Protein 3MZY (pdb70)

InterPro domains:
  IPR000943 RNA polymerase sigma-70 [PS00715] (46-59)
  IPR007627 RNA polymerase sigma-70 region 2 [PF04542] (24-89)
  IPR013325 RNA polymerase sigma factor, region 2 [SSF88946] (3-89)
  IPR014284 RNA polymerase sigma-70-like domain [TIGR02937] (17-191)
  IPR016032 Signal transduction response regulator, C-terminal effector [SSF46894] (142-192)
  IPR016371 RNA polymerase sigma-H factor [PIRSF002939] (5-202)
  IPR036388 Winged helix-like DNA-binding domain superfamily [G3DSA:1.10.10.10] (109-193)

Nearest PDB structures (foldseek):
  3mzy-assembly1_A  TM=1.008E+00  e=1.468E-15  Fusobacterium nucleatum subsp. nucleatum ATCC 25586
  7lq4-assembly1_A  TM=4.754E-01  e=2.556E-01  Rubrobacter radiotolerans
  1sc5-assembly1_A  TM=5.980E-01  e=1.840E+00  Aquifex aeolicus
  1k05-assembly1_A  TM=2.158E-01  e=5.509E+00  Homo sapiens

B-factor: mean 66.72, std 22.56, range [38.03, 173.96]

Secondary structure (DSSP, 8-state):
-TTHHHHHHHHHHHHHH--TTTS-HHHHHHHHHHH--HHHHHHHH---HHHHHHHHHHHHHHHHHHHS-HHHHHHHHHHTTT--HHHHHHHHT--HHHHHHHHHHHHHHHHHHHHHHTS---

Foldseek 3Di:
DVLLLLLLLLQVCLLVPDDPPPDQSLVSSLVSLVVSVVVVVVVVVVCVVVVVSVVVSVVLVVCCVPDPDPLLVLLSVVSSVNAGLVRSCVVVVHDSVVSSVSSVVSSVSVVVVVVVVVPDPD

Structure (mmCIF, N/CA/C/O backbone):
data_3MZY
#
_entry.id   3MZY
#
_cell.length_a   71.761
_cell.length_b   71.761
_cell.length_c   153.623
_cell.angle_alpha   90.000
_cell.angle_beta   90.000
_cell.angle_gamma   120.000
#
_symmetry.space_group_name_H-M   'P 65 2 2'
#
loop_
_entity.id
_entity.type
_entity.pdbx_descr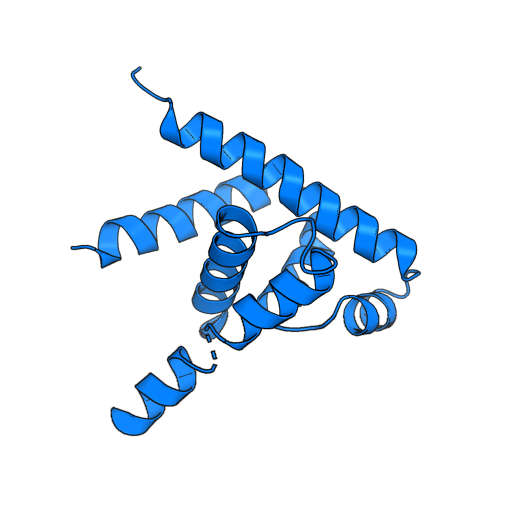iption
1 polymer 'RNA polymerase sigma-H factor'
2 water water
#
loop_
_atom_site.group_PDB
_atom_site.id
_atom_site.type_symbol
_atom_site.label_atom_id
_atom_site.label_alt_id
_atom_site.label_comp_id
_atom_site.label_asym_id
_atom_site.label_entity_id
_atom_site.label_seq_id
_atom_site.pdbx_PDB_ins_code
_atom_site.Cartn_x
_atom_site.Cartn_y
_atom_site.Cartn_z
_atom_site.occupancy
_atom_site.B_iso_or_equiv
_atom_site.auth_seq_id
_atom_site.auth_comp_id
_atom_site.auth_asym_id
_atom_site.auth_atom_id
_atom_site.pdbx_PDB_model_num
ATOM 1 N N . GLU A 1 5 ? -3.390 49.809 13.344 1.00 144.35 45 GLU A N 1
ATOM 2 C CA . GLU A 1 5 ? -3.520 51.088 14.104 1.00 148.40 45 GLU A CA 1
ATOM 3 C C . GLU A 1 5 ? -2.917 50.990 15.513 1.00 133.19 45 GLU A C 1
ATOM 4 O O . GLU A 1 5 ? -2.010 51.753 15.863 1.00 125.98 45 GLU A O 1
ATOM 6 N N . ASP A 1 6 ? -3.418 50.031 16.295 1.00 130.67 46 ASP A N 1
ATOM 7 C CA . ASP A 1 6 ? -3.145 49.925 17.736 1.00 123.90 46 ASP A CA 1
ATOM 8 C C . ASP A 1 6 ? -1.666 49.701 18.033 1.00 106.86 46 ASP A C 1
ATOM 9 O O . ASP A 1 6 ? -1.005 50.559 18.646 1.00 106.96 46 ASP A O 1
ATOM 14 N N . LEU A 1 7 ? -1.164 48.551 17.578 1.00 96.48 47 LEU A N 1
ATOM 15 C CA . LEU A 1 7 ? 0.227 48.146 17.767 1.00 84.87 47 LEU A CA 1
ATOM 16 C C . LEU A 1 7 ? 1.205 48.998 16.970 1.00 81.62 47 LEU A C 1
ATOM 17 O O . LEU A 1 7 ? 2.419 48.880 17.149 1.00 76.00 47 LEU A O 1
ATOM 22 N N . VAL A 1 8 ? 0.678 49.843 16.088 1.00 88.00 48 VAL A N 1
ATOM 23 C CA . VAL A 1 8 ? 1.501 50.705 15.233 1.00 86.27 48 VAL A CA 1
ATOM 24 C C . VAL A 1 8 ? 2.398 51.632 16.057 1.00 82.51 48 VAL A C 1
ATOM 25 O O . VAL A 1 8 ? 3.574 51.791 15.747 1.00 76.25 48 VAL A O 1
ATOM 29 N N . GLN A 1 9 ? 1.850 52.226 17.111 1.00 89.94 49 GLN A N 1
ATOM 30 C CA . GLN A 1 9 ? 2.658 53.036 18.015 1.00 92.20 49 GLN A CA 1
ATOM 31 C C . GLN A 1 9 ? 3.847 52.241 18.557 1.00 84.34 49 GLN A C 1
ATOM 32 O O . GLN A 1 9 ? 4.983 52.712 18.552 1.00 83.02 49 GLN A O 1
ATOM 38 N N . GLU A 1 10 ? 3.579 51.013 18.976 1.00 82.02 50 GLU A N 1
ATOM 39 C CA . GLU A 1 10 ? 4.598 50.155 19.564 1.00 80.29 50 GLU A CA 1
ATOM 40 C C . GLU A 1 10 ? 5.709 49.815 18.572 1.00 74.63 50 GLU A C 1
A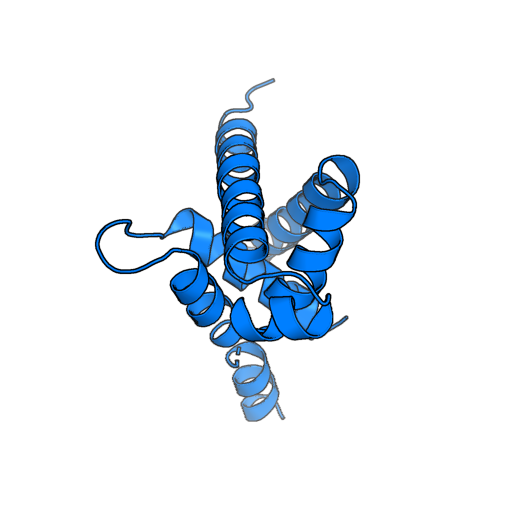TOM 41 O O . GLU A 1 10 ? 6.886 49.898 18.911 1.00 77.34 50 GLU A O 1
ATOM 47 N N . GLY A 1 11 ? 5.305 49.462 17.349 1.00 51.50 51 GLY A N 1
ATOM 48 C CA . GLY A 1 11 ? 6.199 49.251 16.201 1.00 51.35 51 GLY A CA 1
ATOM 49 C C . GLY A 1 11 ? 7.191 50.379 16.002 1.00 52.38 51 GLY A C 1
ATOM 50 O O . GLY A 1 11 ? 8.411 50.153 15.984 1.00 52.20 51 GLY A O 1
ATOM 51 N N . ILE A 1 12 ? 6.655 51.597 15.898 1.00 52.88 52 ILE A N 1
ATOM 52 C CA . ILE A 1 12 ? 7.439 52.799 15.777 1.00 54.46 52 ILE A CA 1
ATOM 53 C C . ILE A 1 12 ? 8.409 52.953 16.934 1.00 56.53 52 ILE A C 1
ATOM 54 O O . ILE A 1 12 ? 9.584 53.259 16.714 1.00 57.15 52 ILE A O 1
ATOM 59 N N . LEU A 1 13 ? 7.923 52.764 18.160 1.00 57.96 53 LEU A N 1
ATOM 60 C CA . LEU A 1 13 ? 8.785 52.876 19.333 1.00 60.80 53 LEU A CA 1
ATOM 61 C C . LEU A 1 13 ? 9.945 51.884 19.173 1.00 61.62 53 LEU A C 1
ATOM 62 O O . LEU A 1 13 ? 11.120 52.270 19.291 1.00 62.45 53 LEU A O 1
ATOM 67 N N . GLY A 1 14 ? 9.590 50.618 18.899 1.00 61.24 54 GLY A N 1
ATOM 68 C CA . GLY A 1 14 ? 10.549 49.539 18.635 1.00 62.15 54 GLY A CA 1
ATOM 69 C C . GLY A 1 14 ? 11.617 49.970 17.646 1.00 62.70 54 GLY A C 1
ATOM 70 O O . GLY A 1 14 ? 12.803 49.754 17.890 1.00 64.50 54 GLY A O 1
ATOM 71 N N . LEU A 1 15 ? 11.198 50.614 16.557 1.00 61.14 55 LEU A N 1
ATOM 72 C CA . LEU A 1 15 ? 12.106 51.048 15.518 1.00 60.98 55 LEU A CA 1
ATOM 73 C C . LEU A 1 15 ? 13.043 52.159 15.996 1.00 63.03 55 LEU A C 1
ATOM 74 O O . LEU A 1 15 ? 14.247 52.113 15.729 1.00 63.87 55 LEU A O 1
ATOM 79 N N . LEU A 1 16 ? 12.474 53.165 16.668 1.00 63.75 56 LEU A N 1
ATOM 80 C CA . LEU A 1 16 ? 13.221 54.264 17.254 1.00 64.90 56 LEU A CA 1
ATOM 81 C C . LEU A 1 16 ? 14.269 53.766 18.244 1.00 65.68 56 LEU A C 1
ATOM 82 O O . LEU A 1 16 ? 15.357 54.341 18.357 1.00 66.73 56 LEU A O 1
ATOM 87 N N . LYS A 1 17 ? 13.914 52.705 18.963 1.00 65.06 57 LYS A N 1
ATOM 88 C CA . LYS A 1 17 ? 14.829 52.017 19.871 1.00 66.27 57 LYS A CA 1
ATOM 89 C C . LYS A 1 17 ? 15.920 51.330 19.070 1.00 65.64 57 LYS A C 1
ATOM 90 O O . LYS A 1 17 ? 17.100 51.463 19.386 1.00 66.98 57 LYS A O 1
ATOM 96 N N . ALA A 1 18 ? 15.512 50.602 18.029 1.00 63.47 58 ALA A N 1
ATOM 97 C CA . ALA A 1 18 ? 16.445 49.956 17.118 1.00 62.64 58 ALA A CA 1
ATOM 98 C C . ALA A 1 18 ? 17.526 50.937 16.668 1.00 62.97 58 ALA A C 1
ATOM 99 O O . ALA A 1 18 ? 18.716 50.646 16.767 1.00 63.46 58 ALA A O 1
ATOM 101 N N . ILE A 1 19 ? 17.083 52.102 16.198 1.00 62.49 59 ILE A N 1
ATOM 102 C CA . ILE A 1 19 ? 17.947 53.133 15.657 1.00 63.26 59 ILE A CA 1
ATOM 103 C C . ILE A 1 19 ? 18.887 53.720 16.719 1.00 66.02 59 ILE A C 1
ATOM 104 O O . ILE A 1 19 ? 20.069 53.921 16.452 1.00 66.80 59 ILE A O 1
ATOM 109 N N . LYS A 1 20 ? 18.349 53.992 17.908 1.00 73.09 60 LYS A N 1
ATOM 110 C CA . LYS A 1 20 ? 19.103 54.627 18.980 1.00 77.57 60 LYS A CA 1
ATOM 111 C C . LYS A 1 20 ? 20.165 53.702 19.572 1.00 80.28 60 LYS A C 1
ATOM 112 O O . LYS A 1 20 ? 21.199 54.171 20.053 1.00 84.46 60 LYS A O 1
ATOM 114 N N . PHE A 1 21 ? 19.916 52.392 19.515 1.00 79.04 61 PHE A N 1
ATOM 115 C CA . PHE A 1 21 ? 20.738 51.412 20.242 1.00 82.53 61 PHE A CA 1
ATOM 116 C C . PHE A 1 21 ? 21.581 50.454 19.386 1.00 81.41 61 PHE A C 1
ATOM 117 O O . PHE A 1 21 ? 22.269 49.590 19.925 1.00 84.48 61 PHE A O 1
ATOM 125 N N . TYR A 1 22 ? 21.551 50.629 18.067 1.00 78.33 62 TYR A N 1
ATOM 126 C CA . TYR A 1 22 ? 22.202 49.700 17.140 1.00 78.56 62 TYR A CA 1
ATOM 127 C C . TYR A 1 22 ? 23.731 49.577 17.283 1.00 83.74 62 TYR A C 1
ATOM 128 O O . TYR A 1 22 ? 24.475 50.570 17.248 1.00 86.02 62 TYR A O 1
ATOM 137 N N . ASP A 1 23 ? 24.166 48.330 17.453 1.00 86.25 63 ASP A N 1
ATOM 138 C CA . ASP A 1 23 ? 25.569 47.962 17.484 1.00 92.23 63 ASP A CA 1
ATOM 139 C C . ASP A 1 23 ? 25.900 47.402 16.108 1.00 92.69 63 ASP A C 1
ATOM 140 O O . ASP A 1 23 ? 25.386 46.342 15.723 1.00 91.33 63 ASP A O 1
ATOM 145 N N . GLU A 1 24 ? 26.747 48.123 15.372 1.00 95.77 64 GLU A N 1
ATOM 146 C CA . GLU A 1 24 ? 27.102 47.764 13.995 1.00 97.63 64 GLU A CA 1
ATOM 147 C C . GLU A 1 24 ? 27.746 46.379 13.913 1.00 102.24 64 GLU A C 1
ATOM 148 O O . GLU A 1 24 ? 27.541 45.644 12.942 1.00 102.73 64 GLU A O 1
ATOM 150 N N . THR A 1 25 ? 28.510 46.032 14.947 1.00 106.33 65 THR A N 1
ATOM 151 C CA . THR A 1 25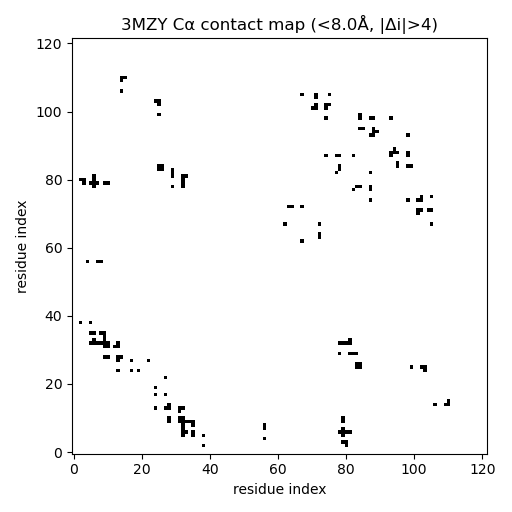 ? 29.270 44.784 14.974 1.00 112.14 65 THR A CA 1
ATOM 152 C C . THR A 1 25 ? 28.443 43.556 15.385 1.00 109.17 65 THR A C 1
ATOM 153 O O . THR A 1 25 ? 28.826 42.421 15.082 1.00 113.41 65 THR A O 1
ATOM 157 N N . LYS A 1 26 ? 27.317 43.782 16.061 1.00 102.77 66 LYS A N 1
ATOM 158 C CA . LYS A 1 26 ? 26.519 42.681 16.608 1.00 100.98 66 LYS A CA 1
ATOM 159 C C . LYS A 1 26 ? 25.643 41.956 15.568 1.00 98.34 66 LYS A C 1
ATOM 160 O O . LYS A 1 26 ? 25.422 40.749 15.684 1.00 100.30 66 LYS A O 1
ATOM 162 N N . SER A 1 27 ? 25.157 42.684 14.561 1.00 94.90 67 SER A N 1
ATOM 163 C CA . SER A 1 27 ? 24.342 42.103 13.474 1.00 93.89 67 SER A CA 1
ATOM 164 C C . SER A 1 27 ? 23.972 43.150 12.420 1.00 91.37 67 SER A C 1
ATOM 165 O O . SER A 1 27 ? 24.324 44.323 12.551 1.00 89.79 67 SER A O 1
ATOM 168 N N . SER A 1 28 ? 23.246 42.715 11.388 1.00 82.78 68 SER A N 1
ATOM 169 C CA . SER A 1 28 ? 22.695 43.616 10.380 1.00 80.33 68 SER A CA 1
ATOM 170 C C . SER A 1 28 ? 21.598 44.465 11.017 1.00 71.04 68 SER A C 1
ATOM 171 O O . SER A 1 28 ? 20.950 44.039 11.983 1.00 67.70 68 SER A O 1
ATOM 174 N N . PHE A 1 29 ? 21.381 45.661 10.486 1.00 69.19 69 PHE A N 1
ATOM 175 C CA . PHE A 1 29 ? 20.402 46.527 11.096 1.00 62.92 69 PHE A CA 1
ATOM 176 C C . PHE A 1 29 ? 18.990 45.970 10.906 1.00 59.65 69 PHE A C 1
ATOM 177 O O . PHE A 1 29 ? 18.179 46.005 11.829 1.00 55.90 69 PHE A O 1
ATOM 185 N N . SER A 1 30 ? 18.722 45.439 9.716 1.00 62.42 70 SER A N 1
ATOM 186 C CA . SER A 1 30 ? 17.427 44.835 9.386 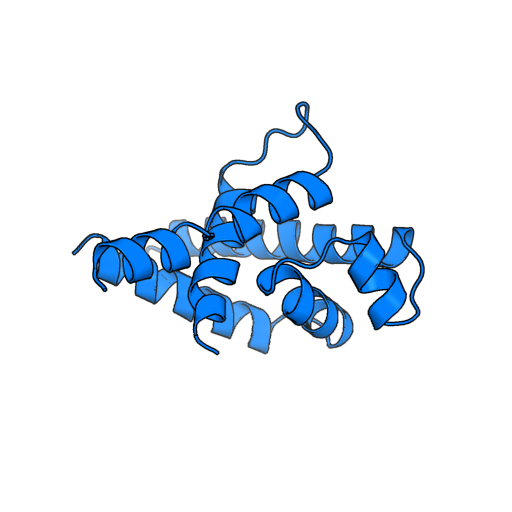1.00 60.46 70 SER A CA 1
ATOM 187 C C . SER A 1 30 ? 16.964 43.840 10.440 1.00 59.35 70 SER A C 1
ATOM 188 O O . SER A 1 30 ? 15.812 43.891 10.872 1.00 56.91 70 SER A O 1
ATOM 191 N N . SER A 1 31 ? 17.853 42.950 10.869 1.00 63.19 71 SER A N 1
ATOM 192 C CA . SER A 1 31 ? 17.462 41.971 11.879 1.00 64.90 71 SER A CA 1
ATOM 193 C C . SER A 1 31 ? 17.372 42.585 13.275 1.00 62.50 71 SER A C 1
ATOM 194 O O . SER A 1 31 ? 16.578 42.150 14.103 1.00 63.55 71 SER A O 1
ATOM 197 N N . PHE A 1 32 ? 18.160 43.621 13.538 1.00 61.83 72 PHE A N 1
ATOM 198 C CA . PHE A 1 32 ? 18.069 44.270 14.846 1.00 60.82 72 PHE A CA 1
ATOM 199 C C . PHE A 1 32 ? 16.736 45.007 14.960 1.00 58.21 72 PHE A C 1
ATOM 200 O O . PHE A 1 32 ? 16.069 44.952 15.997 1.00 60.47 72 PHE A O 1
ATOM 208 N N . ALA A 1 33 ? 16.338 45.656 13.880 1.00 55.51 73 ALA A N 1
ATOM 209 C CA . ALA A 1 33 ? 15.073 46.367 13.849 1.00 55.18 73 ALA A CA 1
ATOM 210 C C . ALA A 1 33 ? 13.906 45.407 14.059 1.00 55.62 73 ALA A C 1
ATOM 211 O O . ALA A 1 33 ? 12.996 45.680 14.854 1.00 57.86 73 ALA A O 1
ATOM 213 N N . PHE A 1 34 ? 13.974 44.264 13.374 1.00 56.00 74 PHE A N 1
ATOM 214 C CA . PHE A 1 34 ? 12.938 43.232 13.414 1.00 53.67 74 PHE A CA 1
ATOM 215 C C . PHE A 1 34 ? 12.786 42.731 14.853 1.00 53.82 74 PHE A C 1
ATOM 216 O O . PHE A 1 34 ? 11.672 42.644 15.382 1.00 52.27 74 PHE A O 1
ATOM 224 N N . LEU A 1 35 ? 13.914 42.449 15.493 1.00 56.75 75 LEU A N 1
ATOM 225 C CA . LEU A 1 35 ? 13.936 42.115 16.918 1.00 58.67 75 LEU A CA 1
ATOM 226 C C . LEU A 1 35 ? 13.263 43.158 17.840 1.00 55.57 75 LEU A C 1
ATOM 227 O O . LEU A 1 35 ? 12.297 42.825 18.544 1.00 55.52 75 LEU A O 1
ATOM 232 N N . CYS A 1 36 ? 13.760 44.406 17.815 1.00 53.71 76 CYS A N 1
ATOM 233 C CA . CYS A 1 36 ? 13.215 45.480 18.661 1.00 51.64 76 CYS A CA 1
ATOM 234 C C . CYS A 1 36 ? 11.747 45.713 18.406 1.00 49.69 76 CYS A C 1
ATOM 235 O O . CYS A 1 36 ? 10.972 45.899 19.351 1.00 50.56 76 CYS A O 1
ATOM 238 N N . ILE A 1 37 ? 11.365 45.682 17.135 1.00 48.26 77 ILE A N 1
ATOM 239 C CA . ILE A 1 37 ? 9.992 45.961 16.763 1.00 47.39 77 ILE A CA 1
ATOM 240 C C . ILE A 1 37 ? 9.024 44.894 17.269 1.00 48.43 77 ILE A C 1
ATOM 241 O O . ILE A 1 37 ? 7.948 45.218 17.777 1.00 49.61 77 ILE A O 1
ATOM 246 N N . ARG A 1 38 ? 9.421 43.629 17.198 1.00 49.70 78 ARG A N 1
ATOM 247 C CA . ARG A 1 38 ? 8.533 42.592 17.708 1.00 52.31 78 ARG A CA 1
ATOM 248 C C . ARG A 1 38 ? 8.556 42.510 19.229 1.00 55.50 78 ARG A C 1
ATOM 249 O O . ARG A 1 38 ? 7.557 42.142 19.830 1.00 58.23 78 ARG A O 1
ATOM 257 N N . ARG A 1 39 ? 9.670 42.892 19.855 1.00 56.39 79 ARG A N 1
ATOM 258 C CA . ARG A 1 39 ? 9.713 42.918 21.331 1.00 60.37 79 ARG A CA 1
ATOM 259 C C . ARG A 1 39 ? 8.700 43.950 21.827 1.00 60.48 79 ARG A C 1
ATOM 260 O O . ARG A 1 39 ? 7.907 43.648 22.715 1.00 64.68 79 ARG A O 1
ATOM 262 N N . GLU A 1 40 ? 8.693 45.135 21.214 1.00 62.09 80 GLU A N 1
ATOM 263 C CA . GLU A 1 40 ? 7.721 46.171 21.564 1.00 61.28 80 GLU A CA 1
ATOM 264 C C . GLU A 1 40 ? 6.279 45.761 21.332 1.00 58.24 80 GLU A C 1
ATOM 265 O O . GLU A 1 40 ? 5.417 46.057 22.141 1.00 59.66 80 GLU A O 1
ATOM 279 N N . ILE A 1 42 ? 5.091 42.652 21.308 1.00 56.73 82 ILE A N 1
ATOM 280 C CA . ILE A 1 42 ? 4.815 41.603 22.283 1.00 57.29 82 ILE A CA 1
ATOM 281 C C . ILE A 1 42 ? 4.678 42.113 23.723 1.00 59.21 82 ILE A C 1
ATOM 282 O O . ILE A 1 42 ? 3.742 41.718 24.435 1.00 59.84 82 ILE A O 1
ATOM 287 N N . SER A 1 43 ? 5.600 42.996 24.131 1.00 61.96 83 SER A N 1
ATOM 288 C CA . SER A 1 43 ? 5.459 43.782 25.365 1.00 67.15 83 SER A CA 1
ATOM 289 C C . SER A 1 43 ? 4.052 44.362 25.554 1.00 67.63 83 SER A C 1
ATOM 290 O O . SER A 1 43 ? 3.489 44.296 26.645 1.00 73.16 83 SER A O 1
ATOM 293 N N . ALA A 1 44 ? 3.496 44.943 24.496 1.00 64.32 84 ALA A N 1
ATOM 294 C CA . ALA A 1 44 ? 2.218 45.643 24.603 1.00 67.62 84 ALA A CA 1
ATOM 295 C C . ALA A 1 44 ? 1.059 44.664 24.610 1.00 67.26 84 ALA A C 1
ATOM 296 O O . ALA A 1 44 ? -0.018 44.967 25.144 1.00 73.18 84 ALA A O 1
ATOM 298 N N . ILE A 1 45 ? 1.273 43.487 24.026 1.00 62.34 85 ILE A N 1
ATOM 299 C CA . ILE A 1 45 ? 0.273 42.434 24.124 1.00 62.97 85 ILE A CA 1
ATOM 300 C C . ILE A 1 45 ? 0.349 41.752 25.504 1.00 65.34 85 ILE A C 1
ATOM 301 O O . ILE A 1 45 ? -0.683 41.508 26.113 1.00 69.28 85 ILE A O 1
ATOM 306 N N . ARG A 1 46 ? 1.564 41.469 25.987 1.00 64.80 86 ARG A N 1
ATOM 307 C CA . ARG A 1 46 ? 1.761 40.880 27.320 1.00 69.81 86 ARG A CA 1
ATOM 308 C C . ARG A 1 46 ? 1.158 41.794 28.377 1.00 77.67 86 ARG A C 1
ATOM 309 O O . ARG A 1 46 ? 0.388 41.331 29.208 1.00 83.07 86 ARG A O 1
ATOM 317 N N . LYS A 1 47 ? 1.481 43.090 28.319 1.00 80.19 87 LYS A N 1
ATOM 318 C CA . LYS A 1 47 ? 0.912 44.076 29.254 1.00 90.74 87 LYS A CA 1
ATOM 319 C C . LYS A 1 47 ? -0.617 44.063 29.208 1.00 93.45 87 LYS A C 1
ATOM 320 O O . LYS A 1 47 ? -1.261 43.928 30.242 1.00 103.51 87 LYS A O 1
ATOM 322 N N . ALA A 1 48 ? -1.190 44.169 28.012 1.00 104.40 88 ALA A N 1
ATOM 323 C CA . ALA A 1 48 ? -2.642 44.123 27.851 1.00 106.09 88 ALA A CA 1
ATOM 324 C C . ALA A 1 48 ? -3.233 42.765 28.249 1.00 108.57 88 ALA A C 1
ATOM 325 O O . ALA A 1 48 ? -4.449 42.636 28.404 1.00 111.12 88 ALA A O 1
ATOM 327 N N . ASN A 1 49 ? -2.365 41.765 28.418 1.00 109.51 89 ASN A N 1
ATOM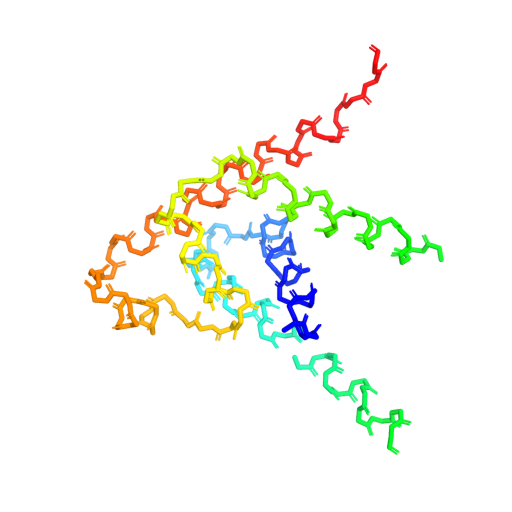 328 C CA . ASN A 1 49 ? -2.780 40.415 28.834 1.00 113.51 89 ASN A CA 1
ATOM 329 C C . ASN A 1 49 ? -2.828 40.177 30.343 1.00 115.04 89 ASN A C 1
ATOM 330 O O . ASN A 1 49 ? -3.729 39.490 30.831 1.00 119.00 89 ASN A O 1
ATOM 335 N N . THR A 1 50 ? -1.855 40.721 31.072 1.00 113.36 90 THR A N 1
ATOM 336 C CA . THR A 1 50 ? -1.884 40.684 32.536 1.00 115.98 90 THR A CA 1
ATOM 337 C C . THR A 1 50 ? -2.902 41.704 33.074 1.00 114.16 90 THR A C 1
ATOM 338 O O . THR A 1 50 ? -3.508 41.482 34.125 1.00 118.22 90 THR A O 1
ATOM 342 N N . GLN A 1 51 ? -3.092 42.803 32.336 1.00 109.90 91 GLN A N 1
ATOM 343 C CA . GLN A 1 51 ? -4.127 43.798 32.641 1.00 110.18 91 GLN A CA 1
ATOM 344 C C . GLN A 1 51 ? -5.550 43.273 32.371 1.00 114.93 91 GLN A C 1
ATOM 345 O O . GLN A 1 51 ? -6.515 43.776 32.942 1.00 118.45 91 GLN A O 1
ATOM 347 N N . LYS A 1 52 ? -5.671 42.268 31.500 1.00 116.31 92 LYS A N 1
ATOM 348 C CA . LYS A 1 52 ? -6.956 41.602 31.240 1.00 121.78 92 LYS A CA 1
ATOM 349 C C . LYS A 1 52 ? -6.978 40.168 31.775 1.00 126.06 92 LYS A C 1
ATOM 350 O O . LYS A 1 52 ? -7.349 39.923 32.923 1.00 130.11 92 LYS A O 1
ATOM 352 N N . GLU A 1 90 ? 4.846 60.854 33.164 1.00 120.00 130 GLU A N 1
ATOM 353 C CA . GLU A 1 90 ? 5.436 62.007 32.492 1.00 126.75 130 GLU A CA 1
ATOM 354 C C . GLU A 1 90 ? 6.581 61.607 31.558 1.00 127.06 130 GLU A C 1
ATOM 355 O O . GLU A 1 90 ? 6.986 62.384 30.685 1.00 133.98 130 GLU A O 1
ATOM 361 N N . GLU A 1 91 ? 7.096 60.393 31.752 1.00 121.38 131 GLU A N 1
ATOM 362 C CA . GLU A 1 91 ? 8.050 59.788 30.828 1.00 122.64 131 GLU A CA 1
ATOM 363 C C . GLU A 1 91 ? 7.321 59.393 29.545 1.00 123.91 131 GLU A C 1
ATOM 364 O O . GLU A 1 91 ? 7.942 59.215 28.499 1.00 128.05 131 GLU A O 1
ATOM 366 N N . ALA A 1 92 ? 5.996 59.284 29.646 1.00 121.74 132 ALA A N 1
ATOM 367 C CA . ALA A 1 92 ? 5.133 58.846 28.549 1.00 123.47 132 ALA A CA 1
ATOM 368 C C . ALA A 1 92 ? 4.770 59.960 27.570 1.00 133.03 132 ALA A C 1
ATOM 369 O O . ALA A 1 92 ? 4.562 59.696 26.385 1.00 137.52 132 ALA A O 1
ATOM 371 N N . TYR A 1 93 ? 4.678 61.192 28.070 1.00 69.79 133 TYR A N 1
ATOM 372 C CA . TYR A 1 93 ? 4.390 62.363 27.224 1.00 67.47 133 TYR A CA 1
ATOM 373 C C . TYR A 1 93 ? 5.545 62.680 26.290 1.00 64.74 133 TYR A C 1
ATOM 374 O O . TYR A 1 93 ? 5.325 63.015 25.125 1.00 63.91 133 TYR A O 1
ATOM 383 N N . LEU A 1 94 ? 6.772 62.568 26.798 1.00 66.69 134 LEU A N 1
ATOM 384 C CA . LEU A 1 94 ? 7.954 62.746 25.955 1.00 68.21 134 LEU A CA 1
ATOM 385 C C . LEU A 1 94 ? 8.031 61.659 24.878 1.00 66.21 134 LEU A C 1
ATOM 386 O O . LEU A 1 94 ? 8.377 61.946 23.724 1.00 65.59 134 LEU A O 1
ATOM 391 N N . LEU A 1 95 ? 7.700 60.424 25.262 1.00 67.77 135 LEU A N 1
ATOM 392 C CA . LEU A 1 95 ? 7.678 59.301 24.327 1.00 69.24 135 LEU A CA 1
ATOM 393 C C . LEU A 1 95 ? 6.564 59.423 23.301 1.00 64.56 135 LEU A C 1
ATOM 394 O O . LEU A 1 95 ? 6.839 59.376 22.106 1.00 64.32 135 LEU A O 1
ATOM 399 N N . LYS A 1 96 ? 5.322 59.590 23.753 1.00 63.95 136 LYS A N 1
ATOM 400 C CA . LYS A 1 96 ? 4.202 59.777 22.824 1.00 65.22 136 LYS A CA 1
ATOM 401 C C . LYS A 1 96 ? 4.521 60.868 21.791 1.00 63.25 136 LYS A C 1
ATOM 402 O O . LYS A 1 96 ? 4.264 60.696 20.602 1.00 66.36 136 LYS A O 1
ATOM 404 N N . GLU A 1 97 ? 5.109 61.973 22.240 1.00 61.26 137 GLU A N 1
ATOM 405 C CA . GLU A 1 97 ? 5.455 63.070 21.336 1.00 63.69 137 GLU A CA 1
ATOM 406 C C . GLU A 1 97 ? 6.541 62.693 20.329 1.00 62.74 137 GLU A C 1
ATOM 407 O O . GLU A 1 97 ? 6.456 63.064 19.156 1.00 66.56 137 GLU A O 1
ATOM 413 N N . GLU A 1 98 ? 7.562 61.977 20.789 1.00 58.95 138 GLU A N 1
ATOM 414 C CA . GLU A 1 98 ? 8.621 61.507 19.905 1.00 60.94 138 GLU A CA 1
ATOM 415 C C . GLU A 1 98 ? 8.075 60.558 18.830 1.00 57.36 138 GLU A C 1
ATOM 416 O O . GLU A 1 98 ? 8.469 60.643 17.660 1.00 57.43 138 GLU A O 1
ATOM 422 N N . ILE A 1 99 ? 7.138 59.695 19.220 1.00 56.49 139 ILE A N 1
ATOM 423 C CA . ILE A 1 99 ? 6.478 58.817 18.280 1.00 57.45 139 ILE A CA 1
ATOM 424 C C . ILE A 1 99 ? 5.692 59.633 17.252 1.00 56.37 139 ILE A C 1
ATOM 425 O O . ILE A 1 99 ? 5.736 59.337 16.037 1.00 58.09 139 ILE A O 1
ATOM 430 N N . GLU A 1 100 ? 4.992 60.655 17.727 1.00 55.90 140 GLU A N 1
ATOM 431 C CA . GLU A 1 100 ? 4.209 61.502 16.855 1.00 57.66 140 GLU A CA 1
ATOM 432 C C . GLU A 1 100 ? 5.102 62.329 15.923 1.00 55.94 140 GLU A C 1
ATOM 433 O O . GLU A 1 100 ? 4.833 62.408 14.721 1.00 57.24 140 GLU A O 1
ATOM 439 N N . GLU A 1 101 ? 6.163 62.936 16.464 1.00 55.77 141 GLU A N 1
ATOM 440 C CA . GLU A 1 101 ? 7.118 63.676 15.633 1.00 58.09 141 GLU A CA 1
ATOM 441 C C . GLU A 1 101 ? 7.667 62.784 14.509 1.00 55.73 141 GLU A C 1
ATOM 442 O O . GLU A 1 101 ? 7.778 63.223 13.367 1.00 57.37 141 GLU A O 1
ATOM 448 N N . PHE A 1 102 ? 7.991 61.530 14.829 1.00 53.73 142 PHE A N 1
ATOM 449 C CA . PHE A 1 102 ? 8.476 60.606 13.814 1.00 54.59 142 PHE A CA 1
ATOM 450 C C . PHE A 1 102 ? 7.452 60.334 12.713 1.00 54.76 142 PHE A C 1
ATOM 451 O O . PHE A 1 102 ? 7.795 60.344 11.534 1.00 56.40 142 PHE A O 1
ATOM 459 N N . LYS A 1 103 ? 6.206 60.077 13.089 1.00 43.80 143 LYS A N 1
ATOM 460 C CA . LYS A 1 103 ? 5.168 59.823 12.096 1.00 48.12 143 LYS A CA 1
ATOM 461 C C . LYS A 1 103 ? 5.101 60.961 11.072 1.00 48.27 143 LYS A C 1
ATOM 462 O O . LYS A 1 103 ? 5.068 60.716 9.854 1.00 49.34 143 LYS A O 1
ATOM 468 N N . LYS A 1 104 ? 5.132 62.199 11.568 1.00 48.48 144 LYS A N 1
ATOM 469 C CA . LYS A 1 104 ? 5.122 63.383 10.710 1.00 49.41 144 LYS A CA 1
ATOM 470 C C . LYS A 1 104 ? 6.404 63.513 9.896 1.00 46.51 144 LYS A C 1
ATOM 471 O O . LYS A 1 104 ? 6.364 63.777 8.692 1.00 47.89 144 LYS A O 1
ATOM 473 N N . PHE A 1 105 ? 7.549 63.336 10.534 1.00 44.55 145 PHE A N 1
ATOM 474 C CA . PHE A 1 105 ? 8.798 63.411 9.801 1.00 43.16 145 PHE A CA 1
ATOM 475 C C . PHE A 1 105 ? 8.781 62.423 8.615 1.00 42.96 145 PHE A C 1
ATOM 476 O O . PHE A 1 105 ? 9.088 62.787 7.465 1.00 43.33 145 PHE A O 1
ATOM 484 N N . SER A 1 106 ? 8.398 61.181 8.896 1.00 43.14 146 SER A N 1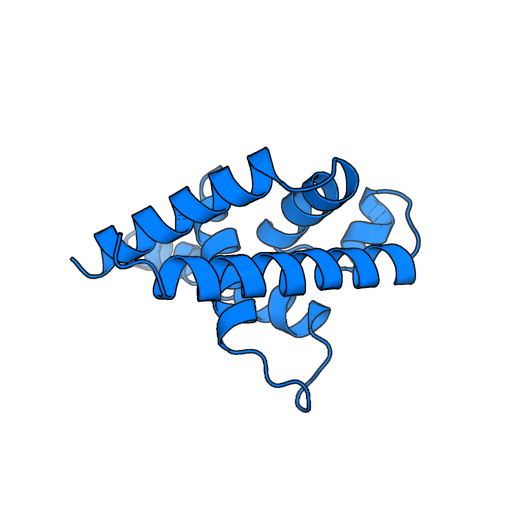
ATOM 485 C CA . SER A 1 106 ? 8.370 60.163 7.874 1.00 44.53 146 SER A CA 1
ATOM 486 C C . SER A 1 106 ? 7.322 60.464 6.785 1.00 46.51 146 SER A C 1
ATOM 487 O O . SER A 1 106 ? 7.640 60.404 5.587 1.00 47.17 146 SER A O 1
ATOM 490 N N . GLU A 1 107 ? 6.104 60.832 7.186 1.00 48.71 147 GLU A N 1
ATOM 491 C CA . GLU A 1 107 ? 5.068 61.196 6.213 1.00 52.96 147 GLU A CA 1
ATOM 492 C C . GLU A 1 107 ? 5.564 62.336 5.291 1.00 51.37 147 GLU A C 1
ATOM 493 O O . GLU A 1 107 ? 5.391 62.289 4.068 1.00 53.18 147 GLU A O 1
ATOM 499 N N . ASN A 1 108 ? 6.223 63.329 5.875 1.00 48.22 148 ASN A N 1
ATOM 500 C CA . ASN A 1 108 ? 6.676 64.469 5.097 1.00 48.22 148 ASN A CA 1
ATOM 501 C C . ASN A 1 108 ? 8.021 64.342 4.391 1.00 46.05 148 ASN A C 1
ATOM 502 O O . ASN A 1 108 ? 8.364 65.237 3.609 1.00 47.42 148 ASN A O 1
ATOM 507 N N . ASN A 1 109 ? 8.795 63.285 4.658 1.00 43.22 149 ASN A N 1
ATOM 508 C CA . ASN A 1 109 ? 10.148 63.211 4.064 1.00 42.78 149 ASN A CA 1
ATOM 509 C C . ASN A 1 109 ? 10.535 61.901 3.401 1.00 43.35 149 ASN A C 1
ATOM 510 O O . ASN A 1 109 ? 11.509 61.866 2.656 1.00 44.10 149 ASN A O 1
ATOM 515 N N . PHE A 1 110 ? 9.793 60.824 3.658 1.00 42.76 150 PHE A N 1
ATOM 516 C CA . PHE A 1 110 ? 10.107 59.584 2.970 1.00 41.75 150 PHE A CA 1
ATOM 517 C C . PHE A 1 110 ? 9.565 59.514 1.544 1.00 42.54 150 PHE A C 1
ATOM 518 O O . PHE A 1 110 ? 8.538 60.101 1.230 1.00 45.12 150 PHE A O 1
ATOM 526 N N . SER A 1 111 ? 10.268 58.792 0.681 1.00 42.15 151 SER A N 1
ATOM 527 C CA . SER A 1 111 ? 9.735 58.432 -0.622 1.00 43.93 151 SER A CA 1
ATOM 528 C C . SER A 1 111 ? 8.482 57.519 -0.457 1.00 44.10 151 SER A C 1
ATOM 529 O O . SER A 1 111 ? 8.191 57.011 0.638 1.00 42.01 151 SER A O 1
ATOM 532 N N . LYS A 1 112 ? 7.736 57.325 -1.535 1.00 47.50 152 LYS A N 1
ATOM 533 C CA . LYS A 1 112 ? 6.652 56.338 -1.538 1.00 49.88 152 LYS A CA 1
ATOM 534 C C . LYS A 1 112 ? 7.180 54.916 -1.200 1.00 47.56 152 LYS A C 1
ATOM 535 O O . LYS A 1 112 ? 6.581 54.201 -0.390 1.00 48.08 152 LYS A O 1
ATOM 541 N N . PHE A 1 113 ? 8.307 54.531 -1.805 1.00 46.70 153 PHE A N 1
ATOM 542 C CA . PHE A 1 113 ? 8.972 53.245 -1.526 1.00 45.52 153 PHE A CA 1
ATOM 543 C C . PHE A 1 113 ? 9.365 53.121 -0.043 1.00 43.30 153 PHE A C 1
ATOM 544 O O . PHE A 1 113 ? 9.036 52.132 0.614 1.00 44.65 153 PHE A O 1
ATOM 552 N N . GLU A 1 114 ? 10.044 54.133 0.479 1.00 41.96 154 GLU A N 1
ATOM 553 C CA . GLU A 1 114 ? 10.412 54.168 1.897 1.00 41.12 154 GLU A CA 1
ATOM 554 C C . GLU A 1 114 ? 9.194 54.045 2.821 1.00 41.72 154 GLU A C 1
ATOM 555 O O . GLU A 1 114 ? 9.243 53.328 3.828 1.00 43.52 154 GLU A O 1
ATOM 561 N N . LYS A 1 115 ? 8.097 54.709 2.462 1.00 40.89 155 LYS A N 1
ATOM 562 C CA . LYS A 1 115 ? 6.850 54.611 3.225 1.00 41.82 155 LYS A CA 1
ATOM 563 C C . LYS A 1 115 ? 6.224 53.212 3.157 1.00 42.74 155 LYS A C 1
ATOM 564 O O . LYS A 1 115 ? 5.659 52.725 4.151 1.00 43.02 155 LYS A O 1
ATOM 570 N N . GLU A 1 116 ? 6.301 52.587 1.984 1.00 44.72 156 GLU A N 1
ATOM 571 C CA . GLU A 1 116 ? 5.722 51.257 1.788 1.00 48.50 156 GLU A CA 1
ATOM 572 C C . GLU A 1 116 ? 6.467 50.256 2.667 1.00 47.07 156 GLU A C 1
ATOM 573 O O . GLU A 1 116 ? 5.848 49.415 3.302 1.00 48.99 156 GLU A O 1
ATOM 579 N N . VAL A 1 117 ? 7.793 50.381 2.704 1.00 44.85 157 VAL A N 1
ATOM 580 C CA . VAL A 1 117 ? 8.648 49.523 3.516 1.00 44.51 157 VAL A CA 1
ATOM 581 C C . VAL A 1 117 ? 8.404 49.748 5.012 1.00 42.61 157 VAL A C 1
ATOM 582 O O . VAL A 1 117 ? 8.243 48.797 5.784 1.00 44.60 157 VAL A O 1
ATOM 586 N N . LEU A 1 118 ? 8.367 51.014 5.411 1.00 40.98 158 LEU A N 1
ATOM 587 C CA . LEU A 1 118 ? 8.119 51.398 6.804 1.00 40.24 158 LEU A CA 1
ATOM 588 C C . LEU A 1 118 ? 6.833 50.769 7.319 1.00 42.11 158 LEU A C 1
ATOM 589 O O . LEU A 1 118 ? 6.820 50.180 8.399 1.00 43.58 158 LEU A O 1
ATOM 594 N N . THR A 1 119 ? 5.761 50.899 6.538 1.00 43.22 159 THR A N 1
ATOM 595 C CA . THR A 1 119 ? 4.465 50.313 6.865 1.00 46.77 159 THR A CA 1
ATOM 596 C C . THR A 1 119 ? 4.593 48.859 7.333 1.00 48.72 159 THR A C 1
ATOM 597 O O . THR A 1 119 ? 3.979 48.464 8.321 1.00 51.96 159 THR A O 1
ATOM 601 N N . TYR A 1 120 ? 5.382 48.055 6.637 1.00 45.23 160 TYR A N 1
ATOM 602 C CA . TYR A 1 120 ? 5.464 46.640 7.025 1.00 45.99 160 TYR A CA 1
ATOM 603 C C . TYR A 1 120 ? 6.486 46.379 8.093 1.00 45.07 160 TYR A C 1
ATOM 604 O O . TYR A 1 120 ? 6.312 45.457 8.889 1.00 46.02 160 TYR A O 1
ATOM 613 N N . LEU A 1 121 ? 7.518 47.220 8.114 1.00 44.24 161 LEU A N 1
ATOM 614 C CA . LEU A 1 121 ? 8.572 47.142 9.087 1.00 44.50 161 LEU A CA 1
ATOM 615 C C . LEU A 1 121 ? 8.021 47.333 10.489 1.00 45.09 161 LEU A C 1
ATOM 616 O O . LEU A 1 121 ? 8.293 46.515 11.383 1.00 46.02 161 LEU A O 1
ATOM 621 N N . ILE A 1 122 ? 7.223 48.389 10.675 1.00 44.62 162 ILE A N 1
ATOM 622 C CA . ILE A 1 122 ? 6.655 48.681 11.991 1.00 45.27 162 ILE A CA 1
ATOM 623 C C . ILE A 1 122 ? 5.553 47.721 12.407 1.00 45.36 162 ILE A C 1
ATOM 624 O O . ILE A 1 122 ? 5.139 47.725 13.565 1.00 46.85 162 ILE A O 1
ATOM 629 N N . ARG A 1 123 ? 5.092 46.886 11.483 1.00 45.07 163 ARG A N 1
ATOM 630 C CA . ARG A 1 123 ? 4.148 45.815 11.843 1.00 45.63 163 ARG A CA 1
ATOM 631 C C . ARG A 1 123 ? 4.863 44.459 12.041 1.00 45.34 163 ARG A C 1
ATOM 632 O O . ARG A 1 123 ? 4.217 43.406 12.079 1.00 45.20 163 ARG A O 1
ATOM 640 N N . GLY A 1 124 ? 6.197 44.490 12.127 1.00 44.98 164 GLY A N 1
ATOM 641 C CA . GLY A 1 124 ? 6.968 43.322 12.570 1.00 45.44 164 GLY A CA 1
ATOM 642 C C . GLY A 1 124 ? 7.243 42.274 11.506 1.00 47.11 164 GLY A C 1
ATOM 643 O O . GLY A 1 124 ? 7.462 41.083 11.820 1.00 48.07 164 GLY A O 1
ATOM 644 N N . TYR A 1 125 ? 7.228 42.713 10.246 1.00 42.69 165 TYR A N 1
ATOM 645 C CA . TYR A 1 125 ? 7.539 41.867 9.111 1.00 40.01 165 TYR A CA 1
ATOM 646 C C . TYR A 1 125 ? 9.032 41.948 8.840 1.00 41.79 165 TYR A C 1
ATOM 647 O O . TYR A 1 125 ? 9.625 43.020 8.963 1.00 43.82 165 TYR A O 1
ATOM 656 N N . SER A 1 126 ? 9.649 40.823 8.490 1.00 42.59 166 SER A N 1
ATOM 657 C CA . SER A 1 126 ? 11.092 40.801 8.262 1.00 45.56 166 SER A CA 1
ATOM 658 C C . SER A 1 126 ? 11.378 41.349 6.866 1.00 44.48 166 SER A C 1
ATOM 659 O O . SER A 1 126 ? 10.473 41.395 6.020 1.00 42.85 166 SER A O 1
ATOM 662 N N . TYR A 1 127 ? 12.624 41.747 6.615 1.00 46.67 167 TYR A N 1
ATOM 663 C CA . TYR A 1 127 ? 12.976 42.320 5.327 1.00 47.16 167 TYR A CA 1
ATOM 664 C C . TYR A 1 127 ? 12.683 41.315 4.213 1.00 47.43 167 TYR A C 1
ATOM 665 O O . TYR A 1 127 ? 12.265 41.695 3.126 1.00 48.13 167 TYR A O 1
ATOM 674 N N . ARG A 1 128 ? 12.879 40.029 4.496 1.00 49.03 168 ARG A N 1
ATOM 675 C CA . ARG A 1 128 ? 12.552 38.976 3.540 1.00 51.64 168 ARG A CA 1
ATOM 676 C C . ARG A 1 128 ? 11.056 38.944 3.257 1.00 48.83 168 ARG A C 1
ATOM 677 O O . ARG A 1 128 ? 10.634 38.786 2.110 1.00 51.30 168 ARG A O 1
ATOM 685 N N . GLU A 1 129 ? 10.258 39.094 4.305 1.00 47.06 169 GLU A N 1
ATOM 686 C CA . GLU A 1 129 ? 8.818 39.071 4.143 1.00 47.47 169 GLU A CA 1
ATOM 687 C C . GLU A 1 129 ? 8.356 40.312 3.401 1.00 46.95 169 GLU A C 1
ATOM 688 O O . GLU A 1 129 ? 7.399 40.247 2.626 1.00 48.10 169 GLU A O 1
ATOM 694 N N . ILE A 1 130 ? 9.056 41.432 3.605 1.00 46.46 170 ILE A N 1
ATOM 695 C CA . ILE A 1 130 ? 8.709 42.692 2.957 1.00 45.74 170 ILE A CA 1
ATOM 696 C C . ILE A 1 130 ? 8.991 42.599 1.445 1.00 46.12 170 ILE A C 1
ATOM 697 O O . ILE A 1 130 ? 8.182 43.053 0.622 1.00 47.17 170 ILE A O 1
ATOM 702 N N . ALA A 1 131 ? 10.133 42.013 1.082 1.00 45.99 171 ALA A N 1
ATOM 703 C CA . ALA A 1 131 ? 10.440 41.714 -0.322 1.00 46.85 171 ALA A CA 1
ATOM 704 C C . ALA A 1 131 ? 9.299 40.952 -0.998 1.00 47.58 171 ALA A C 1
ATOM 705 O O . ALA A 1 131 ? 8.842 41.332 -2.075 1.00 49.67 171 ALA A O 1
ATOM 707 N N . THR A 1 132 ? 8.833 39.895 -0.355 1.00 46.90 172 THR A N 1
ATOM 708 C CA . THR A 1 132 ? 7.751 39.085 -0.888 1.00 48.26 172 THR A CA 1
ATOM 709 C C . THR A 1 132 ? 6.486 39.932 -1.026 1.00 48.66 172 THR A C 1
ATOM 710 O O . THR A 1 132 ? 5.839 39.918 -2.061 1.00 50.53 172 THR A O 1
ATOM 714 N N . ILE A 1 133 ? 6.162 40.693 0.010 1.00 47.33 173 ILE A N 1
ATOM 715 C CA . ILE A 1 133 ? 4.971 41.531 -0.011 1.00 47.79 173 ILE A CA 1
ATOM 716 C C . ILE A 1 133 ? 4.985 42.522 -1.175 1.00 48.82 173 ILE A C 1
ATOM 717 O O . ILE A 1 133 ? 3.985 42.661 -1.899 1.00 50.72 173 ILE A O 1
ATOM 722 N N . LEU A 1 134 ? 6.113 43.208 -1.355 1.00 48.17 174 LEU A N 1
ATOM 723 C CA . LEU A 1 134 ? 6.204 44.275 -2.356 1.00 49.45 174 LEU A CA 1
ATOM 724 C C . LEU A 1 134 ? 6.699 43.811 -3.725 1.00 51.73 174 LEU A C 1
ATOM 725 O O . LEU A 1 134 ? 6.834 44.625 -4.648 1.00 53.83 174 LEU A O 1
ATOM 730 N N . SER A 1 135 ? 6.973 42.511 -3.842 1.00 52.23 175 SER A N 1
ATOM 731 C CA . SER A 1 135 ? 7.570 41.933 -5.042 1.00 54.99 175 SER A CA 1
ATOM 732 C C . SER A 1 135 ? 8.796 42.750 -5.423 1.00 55.45 175 SER A C 1
ATOM 733 O O . SER A 1 135 ? 8.911 43.263 -6.544 1.00 58.26 175 SER A O 1
ATOM 736 N N . LYS A 1 136 ? 9.691 42.895 -4.454 1.00 55.50 176 LYS A N 1
ATOM 737 C CA . LYS A 1 136 ? 10.948 43.594 -4.662 1.00 55.09 176 LYS A CA 1
ATOM 738 C C . LYS A 1 136 ? 12.018 42.629 -4.267 1.00 53.89 176 LYS A C 1
ATOM 739 O O . LYS A 1 136 ? 11.735 41.665 -3.563 1.00 54.14 176 LYS A O 1
ATOM 745 N N . ASN A 1 137 ? 13.244 42.844 -4.715 1.00 55.59 177 ASN A N 1
ATOM 746 C CA . ASN A 1 137 ? 14.315 41.952 -4.268 1.00 57.59 177 ASN A CA 1
ATOM 747 C C . ASN A 1 137 ? 14.887 42.323 -2.897 1.00 56.51 177 ASN A C 1
ATOM 748 O O . ASN A 1 137 ? 14.764 43.462 -2.453 1.00 55.12 177 ASN A O 1
ATOM 753 N N . LEU A 1 138 ? 15.452 41.336 -2.215 1.00 59.69 178 LEU A N 1
ATOM 754 C CA . LEU A 1 138 ? 15.991 41.498 -0.864 1.00 60.61 178 LEU A CA 1
ATOM 755 C C . LEU A 1 138 ? 16.902 42.714 -0.706 1.00 59.55 178 LEU A C 1
ATOM 756 O O . LEU A 1 138 ? 16.735 43.486 0.230 1.00 58.54 178 LEU A O 1
ATOM 761 N N . LYS A 1 139 ? 17.853 42.881 -1.623 1.00 61.64 179 LYS A N 1
ATOM 762 C CA . LYS A 1 139 ? 18.879 43.914 -1.500 1.00 62.30 179 LYS A CA 1
ATOM 763 C C . LYS A 1 139 ? 18.221 45.274 -1.473 1.00 57.41 179 LYS A C 1
ATOM 764 O O . LYS A 1 139 ? 18.605 46.157 -0.717 1.00 57.09 179 LYS A O 1
ATOM 770 N N . SER A 1 140 ? 17.218 45.423 -2.317 1.00 55.33 180 SER A N 1
ATOM 771 C CA . SER A 1 140 ? 16.510 46.667 -2.457 1.00 53.83 180 SER A CA 1
ATOM 772 C C . SER A 1 140 ? 15.760 47.039 -1.175 1.00 52.38 180 SER A C 1
ATOM 773 O O . SER A 1 140 ? 15.666 48.215 -0.839 1.00 53.18 180 SER A O 1
ATOM 776 N N . ILE A 1 141 ? 15.240 46.040 -0.461 1.00 51.34 181 ILE A N 1
ATOM 777 C CA . ILE A 1 141 ? 14.498 46.293 0.765 1.00 51.97 181 ILE A CA 1
ATOM 778 C C . ILE A 1 141 ? 15.483 46.658 1.872 1.00 53.90 181 ILE A C 1
ATOM 779 O O . ILE A 1 141 ? 15.270 47.594 2.644 1.00 55.90 181 ILE A O 1
ATOM 784 N N . ASP A 1 142 ? 16.566 45.899 1.929 1.00 54.26 182 ASP A N 1
ATOM 785 C CA . ASP A 1 142 ? 17.597 46.101 2.908 1.00 57.39 182 ASP A CA 1
ATOM 786 C C . ASP A 1 142 ? 18.169 47.513 2.836 1.00 54.66 182 ASP A C 1
ATOM 787 O O . ASP A 1 142 ? 18.382 48.150 3.861 1.00 55.18 182 ASP A O 1
ATOM 792 N N . ASN A 1 143 ? 18.401 47.987 1.617 1.00 53.36 183 ASN A N 1
ATOM 793 C CA . ASN A 1 143 ? 18.943 49.310 1.379 1.00 52.80 183 ASN A CA 1
ATOM 794 C C . ASN A 1 143 ? 17.963 50.415 1.752 1.00 48.71 183 ASN A C 1
ATOM 795 O O . ASN A 1 143 ? 18.384 51.518 2.146 1.00 49.56 183 ASN A O 1
ATOM 800 N N . THR A 1 144 ? 16.672 50.117 1.603 1.00 46.13 184 THR A N 1
ATOM 801 C CA . THR A 1 144 ? 15.597 51.033 1.973 1.00 46.47 184 THR A CA 1
ATOM 80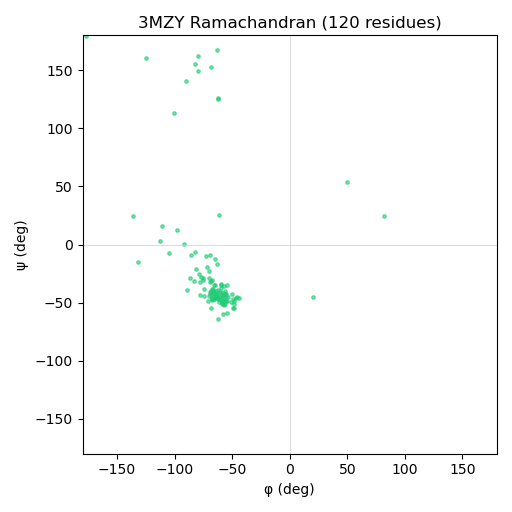2 C C . THR A 1 144 ? 15.484 51.174 3.498 1.00 47.13 184 THR A C 1
ATOM 803 O O . THR A 1 144 ? 15.409 52.283 4.018 1.00 49.60 184 THR A O 1
ATOM 807 N N . ILE A 1 145 ? 15.473 50.050 4.200 1.00 47.71 185 ILE A N 1
ATOM 808 C CA . ILE A 1 145 ? 15.499 50.032 5.659 1.00 51.02 185 ILE A CA 1
ATOM 809 C C . ILE A 1 145 ? 16.705 50.833 6.151 1.00 53.52 185 ILE A C 1
ATOM 810 O O . ILE A 1 145 ? 16.631 51.515 7.174 1.00 57.69 185 ILE A O 1
ATOM 815 N N . GLN A 1 146 ? 17.795 50.757 5.399 1.00 52.84 186 GLN A N 1
ATOM 816 C CA . GLN A 1 146 ? 19.035 51.385 5.776 1.00 58.68 186 GLN A CA 1
ATOM 817 C C . GLN A 1 146 ? 18.941 52.897 5.560 1.00 57.69 186 GLN A C 1
ATOM 818 O O . GLN A 1 146 ? 19.472 53.676 6.356 1.00 62.64 186 GLN A O 1
ATOM 824 N N . ARG A 1 147 ? 18.271 53.303 4.481 1.00 51.65 187 ARG A N 1
ATOM 825 C CA . ARG A 1 147 ? 17.989 54.726 4.233 1.00 49.31 187 ARG A CA 1
ATOM 826 C C . ARG A 1 147 ? 17.044 55.288 5.268 1.00 46.15 187 ARG A C 1
ATOM 827 O O . ARG A 1 147 ? 17.225 56.415 5.716 1.00 46.19 187 ARG A O 1
ATOM 835 N N . ILE A 1 148 ? 16.033 54.506 5.649 1.00 45.56 188 ILE A N 1
ATOM 836 C CA . ILE A 1 148 ? 15.118 54.905 6.739 1.00 45.39 188 ILE A CA 1
ATOM 837 C C . ILE A 1 148 ? 15.915 55.172 8.037 1.00 46.81 188 ILE A C 1
ATOM 838 O O . ILE A 1 148 ? 15.672 56.164 8.736 1.00 47.85 188 ILE A O 1
ATOM 843 N N . ARG A 1 149 ? 16.861 54.281 8.338 1.00 48.45 189 ARG A N 1
ATOM 844 C CA . ARG A 1 149 ? 17.779 54.434 9.470 1.00 51.17 189 ARG A CA 1
ATOM 845 C C . ARG A 1 149 ? 18.611 55.731 9.426 1.00 50.72 189 ARG A C 1
ATOM 846 O O . ARG A 1 149 ? 18.534 56.524 10.347 1.00 51.54 189 ARG A O 1
ATOM 854 N N . LYS A 1 150 ? 19.406 55.931 8.376 1.00 51.20 190 LYS A N 1
ATOM 855 C CA . LYS A 1 150 ? 20.276 57.096 8.287 1.00 53.55 190 LYS A CA 1
ATOM 856 C C . LYS A 1 150 ? 19.467 58.406 8.317 1.00 51.58 190 LYS A C 1
ATOM 857 O O . LYS A 1 150 ? 19.810 59.326 9.057 1.00 52.92 190 LYS A O 1
ATOM 859 N N . LYS A 1 151 ? 18.376 58.466 7.552 1.00 49.63 191 LYS A N 1
ATOM 860 C CA . LYS A 1 151 ? 17.550 59.672 7.498 1.00 50.58 191 LYS A CA 1
ATOM 861 C C . LYS A 1 151 ? 16.887 59.946 8.828 1.00 52.13 191 LYS A C 1
ATOM 862 O O . LYS A 1 151 ? 16.736 61.110 9.230 1.00 54.66 191 LYS A O 1
ATOM 868 N N . SER A 1 152 ? 16.518 58.873 9.521 1.00 52.03 192 SER A N 1
ATOM 869 C CA . SER A 1 152 ? 15.948 59.001 10.865 1.00 48.42 192 SER A CA 1
ATOM 870 C C . SER A 1 152 ? 16.996 59.441 11.882 1.00 49.22 192 SER A C 1
ATOM 871 O O . SER A 1 152 ? 16.712 60.324 12.692 1.00 48.39 192 SER A O 1
ATOM 874 N N . GLU A 1 153 ? 18.190 58.834 11.828 1.00 53.14 193 GLU A N 1
ATOM 875 C CA . GLU A 1 153 ? 19.340 59.249 12.641 1.00 55.77 193 GLU A CA 1
ATOM 876 C C . GLU A 1 153 ? 19.564 60.743 12.546 1.00 55.77 193 GLU A C 1
ATOM 877 O O . GLU A 1 153 ? 19.607 61.426 13.561 1.00 55.36 193 GLU A O 1
ATOM 883 N N . GLU A 1 154 ? 19.692 61.246 11.322 1.00 58.84 194 GLU A N 1
ATOM 884 C CA . GLU A 1 154 ? 19.984 62.659 11.101 1.00 62.00 194 GLU A CA 1
ATOM 885 C C . GLU A 1 154 ? 18.883 63.528 11.701 1.00 58.75 194 GLU A C 1
ATOM 886 O O . GLU A 1 154 ? 19.160 64.571 12.301 1.00 61.10 194 GLU A O 1
ATOM 892 N N . TRP A 1 155 ? 17.641 63.062 11.591 1.00 54.93 195 TRP A N 1
ATOM 893 C CA . TRP A 1 155 ? 16.501 63.787 12.136 1.00 53.99 195 TRP A CA 1
ATOM 894 C C . TRP A 1 155 ? 16.525 63.844 13.671 1.00 53.27 195 TRP A C 1
ATOM 895 O O . TRP A 1 155 ? 16.287 64.905 14.264 1.00 56.27 195 TRP A O 1
ATOM 906 N N . ILE A 1 156 ? 16.831 62.707 14.297 1.00 51.07 196 ILE A N 1
ATOM 907 C CA . ILE A 1 156 ? 16.973 62.623 15.750 1.00 52.15 196 ILE A CA 1
ATOM 908 C C . ILE A 1 156 ? 18.044 63.570 16.270 1.00 55.10 196 ILE A C 1
ATOM 909 O O . ILE A 1 156 ? 17.771 64.329 17.191 1.00 58.91 196 ILE A O 1
ATOM 914 N N . LYS A 1 157 ? 19.242 63.536 15.675 1.00 55.65 197 LYS A N 1
ATOM 915 C CA . LYS A 1 157 ? 20.361 64.395 16.094 1.00 59.33 197 LYS A CA 1
ATOM 916 C C . LYS A 1 157 ? 20.007 65.875 15.945 1.00 62.42 197 LYS A C 1
ATOM 917 O O . LYS A 1 157 ? 20.311 66.679 16.823 1.00 66.39 197 LYS A O 1
ATOM 919 N N . GLU A 1 158 ? 19.338 66.220 14.845 1.00 61.90 198 GLU A N 1
ATOM 920 C CA . GLU A 1 158 ? 18.872 67.591 14.618 1.00 66.82 198 GLU A CA 1
ATOM 921 C C . GLU A 1 158 ? 17.774 68.034 15.591 1.00 67.79 198 GLU A C 1
ATOM 922 O O . GLU A 1 158 ? 17.781 69.178 16.046 1.00 74.72 198 GLU A O 1
ATOM 928 N N . GLU A 1 159 ? 16.853 67.133 15.926 1.00 85.07 199 GLU A N 1
ATOM 929 C CA . GLU A 1 159 ? 15.824 67.432 16.922 1.00 83.06 199 GLU A CA 1
ATOM 930 C C . GLU A 1 159 ? 16.403 67.606 18.327 1.00 81.22 199 GLU A C 1
ATOM 931 O O . GLU A 1 159 ? 15.854 68.357 19.137 1.00 82.02 199 GLU A O 1
ATOM 937 N N . GLU A 1 160 ? 17.499 66.904 18.616 1.00 80.78 200 GLU A N 1
ATOM 938 C CA . GLU A 1 160 ? 18.120 66.975 19.939 1.00 82.76 200 GLU A CA 1
ATOM 939 C C . GLU A 1 160 ? 19.035 68.191 20.073 1.00 82.94 200 GLU A C 1
ATOM 940 O O . GLU A 1 160 ? 19.522 68.474 21.164 1.00 85.98 200 GLU A O 1
ATOM 942 N N . ASN A 1 161 ? 19.247 68.915 18.973 1.00 81.78 201 ASN A N 1
ATOM 943 C CA . ASN A 1 161 ? 20.175 70.052 18.951 1.00 83.59 201 ASN A CA 1
ATOM 944 C C . ASN A 1 161 ? 19.520 71.428 18.944 1.00 81.34 201 ASN A C 1
ATOM 945 O O . ASN A 1 161 ? 20.215 72.437 19.073 1.00 82.52 201 ASN A O 1
ATOM 950 N N . ILE A 1 162 ? 18.196 71.462 18.803 1.00 80.09 202 ILE A N 1
ATOM 951 C CA . ILE A 1 162 ? 17.436 72.720 18.702 1.00 81.44 202 ILE A CA 1
ATOM 952 C C . ILE A 1 162 ? 17.547 73.593 19.951 1.00 79.91 202 ILE A C 1
ATOM 953 O O . ILE A 1 162 ? 17.269 73.138 21.057 1.00 80.34 202 ILE A O 1
ATOM 958 N N . LYS A 1 163 ? 17.961 74.842 19.759 1.00 79.98 203 LYS A N 1
ATOM 959 C CA . LYS A 1 163 ? 17.986 75.825 20.835 1.00 79.14 203 LYS A CA 1
ATOM 960 C C . LYS A 1 163 ? 17.435 77.181 20.359 1.00 82.40 203 LYS A C 1
ATOM 961 O O . LYS A 1 163 ? 17.772 78.230 20.934 1.00 81.72 203 LYS A O 1
ATOM 967 N N . ARG A 1 164 ? 16.589 77.133 19.322 1.00 87.63 204 ARG A N 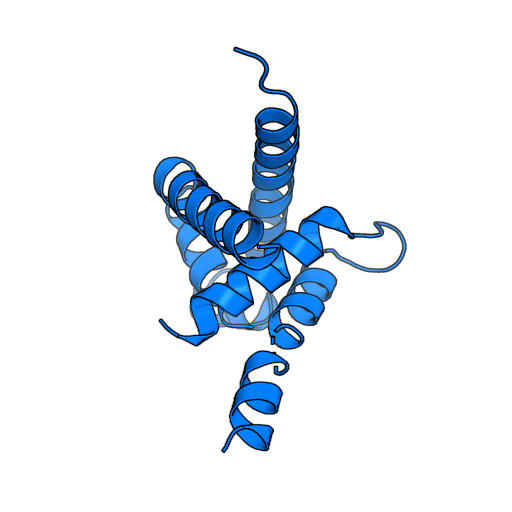1
ATOM 968 C CA . ARG A 1 164 ? 16.075 78.299 18.579 1.00 95.41 204 ARG A CA 1
ATOM 969 C C . ARG A 1 164 ? 16.959 79.548 18.652 1.00 94.88 204 ARG A C 1
ATOM 970 O O . ARG A 1 164 ? 18.044 79.597 18.060 1.00 94.75 204 ARG A O 1
#

Radius of gyration: 14.62 Å; Cα contacts (8 Å, |Δi|>4): 99; chains: 1; bounding box: 36×39×38 Å

Sequence (122 aa):
EDLVQEGILGLLKAIKFYDETKSSFSSFAFLCIRREISAIRKANTQKEEAYLLKEEIEEFKKFSENNFSKFEKEVLTYLIRGYSYREIATILSKNLKSIDNTIQRIRKKSEEWIKEEENIKR

Organism: Fusobacterium nucleatum subsp. nucleatum (strain ATCC 25586 / DSM 15643 / BCRC 10681 / CIP 101130 / JCM 8532 / KCTC 2640 / LMG 13131 / VPI 4355) (NCBI:txid190304)

Solvent-accessible surface area: 7889 Å² total